Protein AF-A0A3M1AYQ9-F1 (afdb_monomer)

Nearest PDB structures (foldseek):
  4l5e-assembly1_A-2  TM=9.715E-01  e=5.694E-03  Aquifex aeolicus VF5
  1etv-assembly1_B  TM=9.442E-01  e=3.009E-02  Escherichia coli
  5ds9-assembly1_A  TM=9.450E-01  e=3.596E-02  Escherichia coli K-12
  1f36-assembly1_B  TM=9.285E-01  e=4.051E-02  Escherichia coli
  3fis-assembly1_A  TM=9.390E-01  e=6.517E-02  Escherichia coli

Sequence (69 aa):
RYNDPLAFVEEAPGTLADVEKAYILKVLQQTGWNQKKACQILGLS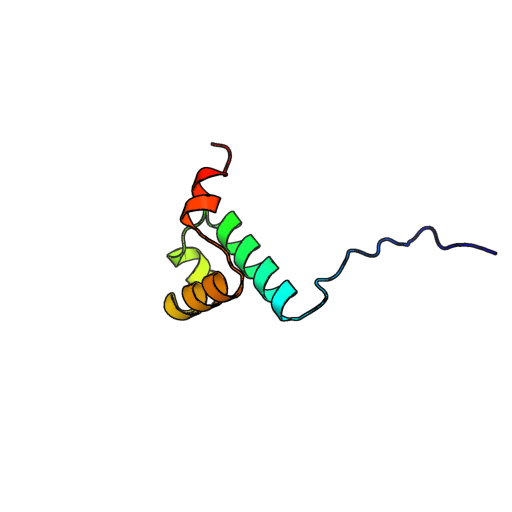KATLYRRLKKYGIRPRLMMAALPK

Radius of gyration: 15.81 Å; Cα contacts (8 Å, |Δi|>4): 30; chains: 1; bounding box: 26×35×49 Å

Foldseek 3Di:
DDPDPPPPPPVDQPDPLSVVVVLLVVLCVVVLNPLVSSCVVVVHDSVRSVVSCVVVVHDSVVVSVPDDD

pLDDT: mean 82.88, std 16.74, range [46.72, 98.0]

Structure (mmCIF, N/CA/C/O backbone):
data_AF-A0A3M1AYQ9-F1
#
_entry.id   AF-A0A3M1AYQ9-F1
#
loop_
_atom_site.group_PDB
_atom_site.id
_atom_site.type_symbol
_atom_site.label_atom_id
_atom_site.label_alt_id
_atom_site.label_comp_id
_atom_site.label_asym_id
_atom_site.label_entity_id
_atom_site.label_seq_id
_atom_site.pdbx_PDB_ins_code
_atom_site.Cartn_x
_atom_site.Cartn_y
_atom_site.Cartn_z
_atom_site.occupancy
_atom_site.B_iso_or_equiv
_atom_site.auth_seq_id
_atom_site.auth_comp_id
_atom_site.auth_asym_id
_atom_site.auth_atom_id
_atom_site.pdbx_PDB_model_num
ATOM 1 N N . ARG A 1 1 ? -15.102 -18.045 -41.428 1.00 46.72 1 ARG A N 1
ATOM 2 C CA . ARG A 1 1 ? -14.094 -18.520 -40.449 1.00 46.72 1 ARG A CA 1
ATOM 3 C C . ARG A 1 1 ? -14.245 -17.602 -39.245 1.00 46.72 1 ARG A C 1
ATOM 5 O O . ARG A 1 1 ? -14.048 -16.409 -39.403 1.00 46.72 1 ARG A O 1
ATOM 12 N N . TYR A 1 2 ? -14.823 -18.127 -38.171 1.00 47.31 2 TYR A N 1
ATOM 13 C CA . TYR A 1 2 ? -15.356 -17.386 -37.025 1.00 47.31 2 TYR A CA 1
ATOM 14 C C . TYR A 1 2 ? -14.262 -16.515 -36.384 1.00 47.31 2 TYR A C 1
ATOM 16 O O . TYR A 1 2 ? -13.217 -17.053 -36.026 1.00 47.31 2 TYR A O 1
ATOM 24 N N . ASN A 1 3 ? -14.478 -15.200 -36.289 1.00 62.06 3 ASN A N 1
ATOM 25 C CA . ASN A 1 3 ? -13.741 -14.375 -35.337 1.00 62.06 3 ASN A CA 1
ATOM 26 C C . ASN A 1 3 ? -14.575 -14.390 -34.056 1.00 62.06 3 ASN A C 1
ATOM 28 O O . ASN A 1 3 ? -15.754 -14.039 -34.079 1.00 62.06 3 ASN A O 1
ATOM 32 N N . ASP A 1 4 ? -13.980 -14.934 -33.009 1.00 66.56 4 ASP A N 1
ATOM 33 C CA . ASP A 1 4 ? -14.613 -15.360 -31.768 1.00 66.56 4 ASP A CA 1
ATOM 34 C C . ASP A 1 4 ? -15.345 -14.201 -31.037 1.00 66.56 4 ASP A C 1
ATOM 36 O O . ASP A 1 4 ? -14.709 -13.199 -30.705 1.00 66.56 4 ASP A O 1
ATOM 40 N N . PRO A 1 5 ? -16.666 -14.293 -30.776 1.00 58.84 5 PRO A N 1
ATOM 41 C CA . PRO A 1 5 ? -17.454 -13.285 -30.069 1.00 58.84 5 PRO A CA 1
ATOM 42 C C . PRO A 1 5 ? -17.296 -13.346 -28.539 1.00 58.84 5 PRO A C 1
ATOM 44 O O . PRO A 1 5 ? -17.996 -12.623 -27.833 1.00 58.84 5 PRO A O 1
ATOM 47 N N . LEU A 1 6 ? -16.383 -14.172 -28.015 1.00 58.84 6 LEU A N 1
ATOM 48 C CA . LEU A 1 6 ? -16.011 -14.221 -26.597 1.00 58.84 6 LEU A CA 1
ATOM 49 C C . LEU A 1 6 ? -14.713 -13.467 -26.287 1.00 58.84 6 LEU A C 1
ATOM 51 O O . LEU A 1 6 ? -14.063 -13.746 -25.281 1.00 58.84 6 LEU A O 1
ATOM 55 N N . ALA A 1 7 ? -14.342 -12.473 -27.097 1.00 54.28 7 ALA A N 1
ATOM 56 C CA . ALA A 1 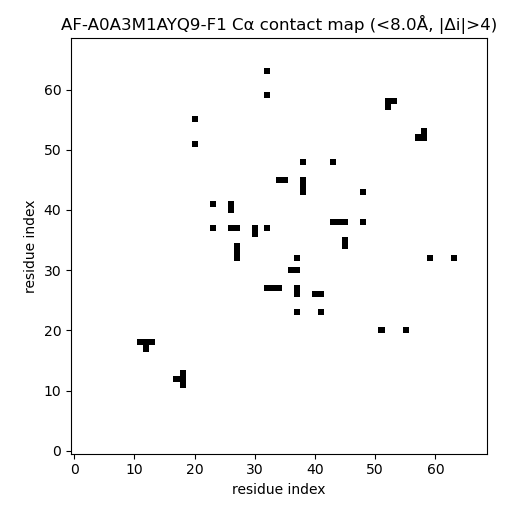7 ? -13.243 -11.558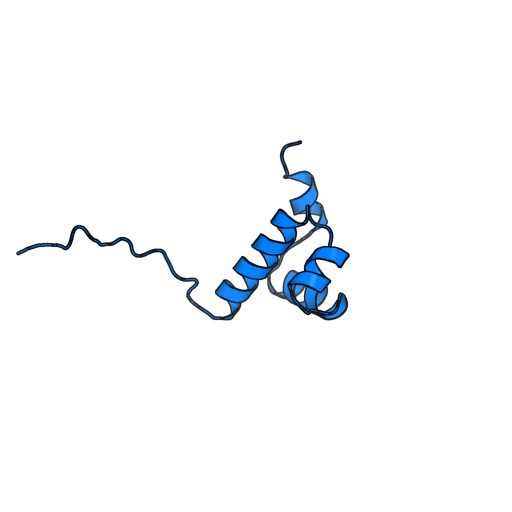 -26.793 1.00 54.28 7 ALA A CA 1
ATOM 57 C C . ALA A 1 7 ? -13.587 -10.590 -25.637 1.00 54.28 7 ALA A C 1
ATOM 59 O O . ALA A 1 7 ? -13.446 -9.377 -25.755 1.00 54.28 7 ALA A O 1
ATOM 60 N N . PHE A 1 8 ? -14.005 -11.118 -24.486 1.00 55.75 8 PHE A N 1
ATOM 61 C CA . PHE A 1 8 ? -13.849 -10.445 -23.202 1.00 55.75 8 PHE A CA 1
ATOM 62 C C . PHE A 1 8 ? -12.397 -1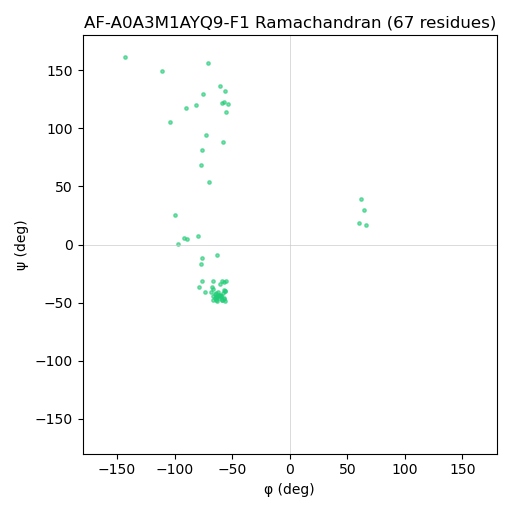0.610 -22.772 1.00 55.75 8 PHE A C 1
ATOM 64 O O . PHE A 1 8 ? -12.069 -11.333 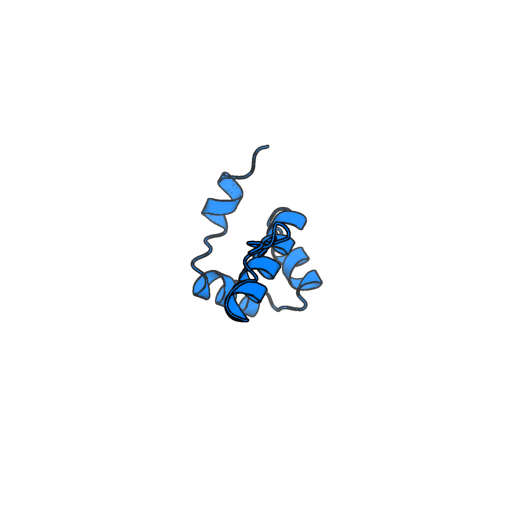-21.834 1.00 55.75 8 PHE A O 1
ATOM 71 N N . VAL A 1 9 ? -11.503 -9.948 -23.502 1.00 55.09 9 VAL A N 1
ATOM 72 C CA . VAL A 1 9 ? -10.165 -9.693 -22.989 1.00 55.09 9 VAL A CA 1
ATOM 73 C C . VAL A 1 9 ? -10.349 -8.563 -21.981 1.00 55.09 9 VAL A C 1
ATOM 75 O O . VAL A 1 9 ? -10.207 -7.390 -22.312 1.00 55.09 9 VAL A O 1
ATOM 78 N N . GLU A 1 10 ? -10.778 -8.893 -20.759 1.00 56.72 10 GLU A N 1
ATOM 79 C CA . GLU A 1 10 ? -10.521 -7.988 -19.642 1.00 56.72 10 GLU A CA 1
ATOM 80 C C . GLU A 1 10 ? -9.008 -7.788 -19.643 1.00 56.72 10 GLU A C 1
ATOM 82 O O . GLU A 1 10 ? -8.264 -8.759 -19.491 1.00 56.72 10 GLU A O 1
ATOM 87 N N . GLU A 1 11 ? -8.556 -6.563 -19.922 1.00 58.88 11 GLU A N 1
ATOM 88 C CA . GLU A 1 11 ? -7.147 -6.192 -19.865 1.00 58.88 11 GLU A CA 1
ATOM 89 C C . GLU A 1 11 ? -6.643 -6.464 -18.446 1.00 58.88 11 GLU A C 1
ATOM 91 O O . GLU A 1 11 ? -6.707 -5.621 -17.547 1.00 58.88 11 GLU A O 1
ATOM 96 N N . ALA A 1 12 ? -6.177 -7.692 -18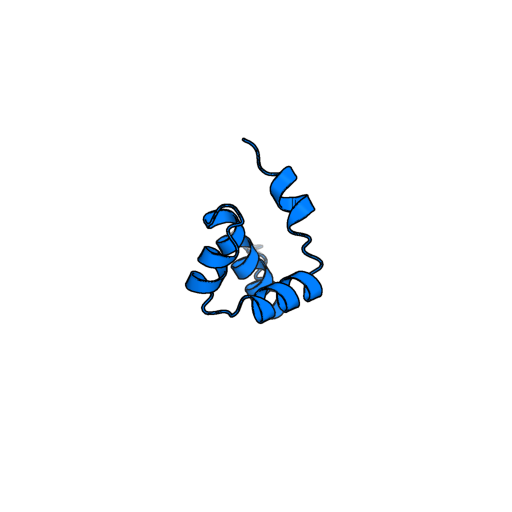.226 1.00 59.38 12 ALA A N 1
ATOM 97 C CA . ALA A 1 12 ? -5.482 -8.062 -17.022 1.00 59.38 12 ALA A CA 1
ATOM 98 C C . ALA A 1 12 ? -4.300 -7.092 -16.900 1.00 59.38 12 ALA A C 1
ATOM 100 O O . ALA A 1 12 ? -3.596 -6.865 -17.890 1.00 59.38 12 ALA A O 1
ATOM 101 N N . PRO A 1 13 ? -4.076 -6.493 -15.721 1.00 62.16 13 PRO A N 1
ATOM 102 C CA . PRO A 1 13 ? -2.982 -5.557 -15.543 1.00 62.16 13 PRO A CA 1
ATOM 103 C C . PRO A 1 13 ? -1.680 -6.230 -15.997 1.00 62.16 13 PRO A C 1
ATOM 105 O O . PRO A 1 13 ? -1.326 -7.293 -15.486 1.00 62.16 13 PRO A O 1
ATOM 108 N N . GLY A 1 14 ? -1.001 -5.642 -16.988 1.00 77.38 14 GLY A N 1
ATOM 109 C CA . GLY A 1 14 ? 0.070 -6.302 -17.748 1.00 77.38 14 GLY A CA 1
ATOM 110 C C . GLY A 1 14 ? 1.298 -6.705 -16.924 1.00 77.38 14 GLY A C 1
ATOM 111 O O . GLY A 1 14 ? 2.168 -7.418 -17.420 1.00 77.38 14 GLY A O 1
ATOM 112 N N . THR A 1 15 ? 1.380 -6.273 -15.659 1.00 91.06 15 THR A N 1
ATOM 113 C CA . THR A 1 15 ? 2.444 -6.628 -14.719 1.00 91.06 15 THR A CA 1
ATOM 114 C C . THR A 1 15 ? 1.931 -6.811 -13.285 1.00 91.06 15 THR A C 1
ATOM 116 O O . THR A 1 15 ? 0.909 -6.253 -12.882 1.00 91.06 15 THR A O 1
ATOM 119 N N . LEU A 1 16 ? 2.714 -7.503 -12.444 1.00 90.81 16 LEU A N 1
ATOM 120 C CA . LEU A 1 16 ? 2.471 -7.572 -10.992 1.00 90.81 16 LEU A CA 1
ATOM 121 C C . LEU A 1 16 ? 2.394 -6.186 -10.334 1.00 90.81 16 LEU A C 1
ATOM 123 O O . LEU A 1 16 ? 1.685 -6.009 -9.344 1.00 90.81 16 LEU A O 1
ATOM 127 N N . ALA A 1 17 ? 3.124 -5.202 -10.867 1.00 90.38 17 ALA A N 1
ATOM 128 C CA 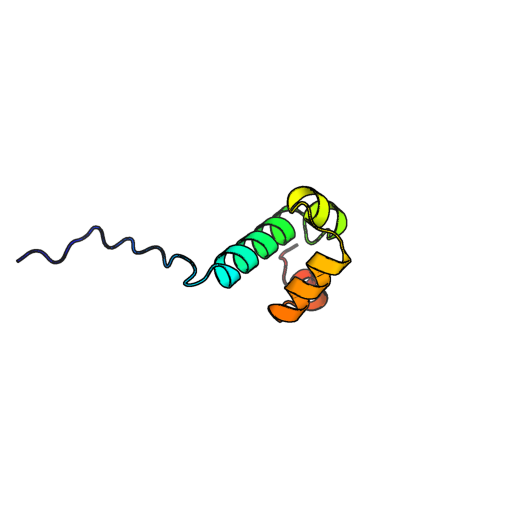. ALA A 1 17 ? 3.079 -3.836 -10.361 1.00 90.38 17 ALA A CA 1
ATOM 129 C C . ALA A 1 17 ? 1.718 -3.182 -10.634 1.00 90.38 17 ALA A C 1
ATOM 131 O O . ALA A 1 17 ? 1.218 -2.451 -9.779 1.00 90.38 17 ALA A O 1
ATOM 132 N N . ASP A 1 18 ? 1.099 -3.480 -11.776 1.00 90.00 18 ASP A N 1
ATOM 133 C CA . ASP A 1 18 ? -0.219 -2.958 -12.128 1.00 90.00 18 ASP A CA 1
ATOM 134 C C . ASP A 1 18 ? -1.322 -3.632 -11.307 1.00 90.00 18 ASP A C 1
ATOM 136 O O . ASP A 1 18 ? -2.197 -2.940 -10.785 1.00 90.00 18 ASP A O 1
ATOM 140 N N . VAL A 1 19 ? -1.229 -4.952 -11.092 1.00 93.75 19 VAL A N 1
ATOM 141 C CA . VAL A 1 19 ? -2.138 -5.688 -10.192 1.00 93.75 19 VAL A CA 1
ATOM 142 C C . VAL A 1 19 ? -2.057 -5.120 -8.775 1.00 93.75 19 VAL A C 1
ATOM 144 O O . VAL A 1 19 ? -3.079 -4.806 -8.161 1.00 93.75 19 VAL A O 1
ATOM 147 N N . GLU A 1 20 ? -0.844 -4.928 -8.255 1.00 95.00 20 GLU A N 1
ATOM 148 C CA . GLU A 1 20 ? -0.652 -4.360 -6.923 1.00 95.00 20 GLU A CA 1
ATOM 149 C C . GLU A 1 20 ? -1.178 -2.920 -6.840 1.00 95.00 20 GLU A C 1
ATOM 151 O O . GLU A 1 20 ? -1.875 -2.571 -5.886 1.00 95.00 20 GLU A O 1
ATOM 156 N N . LYS A 1 21 ? -0.886 -2.078 -7.840 1.00 94.88 21 LYS A N 1
ATOM 157 C CA . LYS A 1 21 ? -1.382 -0.697 -7.909 1.00 94.88 21 LYS A CA 1
ATOM 158 C C . LYS A 1 21 ? -2.909 -0.660 -7.901 1.00 94.88 21 LYS A C 1
ATOM 160 O O . LYS A 1 21 ? -3.484 0.107 -7.126 1.00 94.88 21 LYS A O 1
ATOM 165 N N . ALA A 1 22 ? -3.556 -1.482 -8.726 1.00 94.19 22 ALA A N 1
ATOM 166 C CA . ALA A 1 22 ? -5.009 -1.575 -8.804 1.00 94.19 22 ALA A CA 1
ATOM 167 C C . ALA A 1 22 ? -5.611 -2.016 -7.463 1.00 94.19 22 ALA A C 1
ATOM 169 O O . ALA A 1 22 ? -6.564 -1.404 -6.980 1.00 94.19 22 ALA A O 1
ATOM 170 N N . TYR A 1 23 ? -5.011 -3.015 -6.812 1.00 96.25 23 TYR A N 1
ATOM 171 C CA . TYR A 1 23 ? -5.485 -3.495 -5.517 1.00 96.25 23 TYR A CA 1
ATOM 172 C C . TYR A 1 23 ? -5.320 -2.451 -4.402 1.00 96.25 23 TYR A C 1
ATOM 174 O O . TYR A 1 23 ? -6.265 -2.196 -3.652 1.00 96.25 23 TYR A O 1
ATOM 182 N N . ILE A 1 24 ? -4.167 -1.774 -4.330 1.00 95.94 24 ILE A N 1
ATOM 183 C CA . ILE A 1 24 ? -3.933 -0.673 -3.380 1.00 95.94 24 ILE A CA 1
ATOM 184 C C . ILE A 1 24 ? -4.980 0.432 -3.564 1.00 95.94 24 ILE A C 1
ATOM 186 O O . ILE A 1 24 ? -5.541 0.917 -2.579 1.00 95.94 24 ILE A O 1
ATOM 190 N N . LEU A 1 25 ? -5.259 0.826 -4.810 1.00 95.44 25 LEU A N 1
ATOM 191 C CA . LEU A 1 25 ? -6.261 1.847 -5.121 1.00 95.44 25 LEU A CA 1
ATOM 192 C C . LEU A 1 25 ? -7.672 1.407 -4.723 1.00 95.44 25 LEU A C 1
ATOM 194 O O . LEU A 1 25 ? -8.377 2.178 -4.073 1.00 95.44 25 LEU A O 1
ATOM 198 N N . LYS A 1 26 ? -8.054 0.166 -5.040 1.00 95.00 26 LYS A N 1
ATOM 199 C CA . LYS A 1 26 ? -9.355 -0.407 -4.672 1.00 95.00 26 LYS A CA 1
ATOM 200 C C . LYS A 1 26 ? -9.580 -0.359 -3.161 1.00 95.00 26 LYS A C 1
ATOM 202 O O . LYS A 1 26 ? -10.609 0.136 -2.710 1.00 95.00 26 LYS A O 1
ATOM 207 N N . VAL A 1 27 ? -8.603 -0.800 -2.368 1.00 96.94 27 VAL A N 1
ATOM 208 C CA . VAL A 1 27 ? -8.711 -0.779 -0.899 1.00 96.94 27 VAL A CA 1
ATOM 209 C C . VAL A 1 27 ? -8.738 0.654 -0.356 1.00 96.94 27 VAL A C 1
ATOM 211 O O . VAL A 1 27 ? -9.494 0.957 0.571 1.00 96.94 27 VAL A O 1
ATOM 214 N N . LEU A 1 28 ? -7.955 1.572 -0.931 1.00 94.94 28 LEU A N 1
ATOM 215 C CA . LEU A 1 28 ? -8.012 2.985 -0.549 1.00 94.94 28 LEU A CA 1
ATOM 216 C C . LEU A 1 28 ? -9.391 3.587 -0.822 1.00 94.94 28 LEU A C 1
ATOM 218 O O . LEU A 1 28 ? -9.927 4.256 0.053 1.00 94.94 28 LEU A O 1
ATOM 222 N N . GLN A 1 29 ? -10.001 3.307 -1.970 1.00 93.56 29 GLN A N 1
ATOM 223 C CA . GLN A 1 29 ? -11.358 3.762 -2.281 1.00 93.56 29 GLN A CA 1
ATOM 224 C C . GLN A 1 29 ? -12.396 3.163 -1.323 1.00 93.56 29 GLN A C 1
ATOM 226 O O . GLN A 1 29 ? -13.165 3.908 -0.722 1.00 93.56 29 GLN A O 1
ATOM 231 N N . GLN A 1 30 ? -12.361 1.845 -1.097 1.00 94.69 30 GLN A N 1
ATOM 232 C CA . GLN A 1 30 ? -13.272 1.146 -0.176 1.00 94.69 30 GLN A CA 1
ATOM 233 C C . GLN A 1 30 ? -13.193 1.670 1.264 1.00 94.69 30 GLN A C 1
ATOM 235 O O . GLN A 1 30 ? -14.177 1.656 1.997 1.00 94.69 30 GLN A O 1
ATOM 240 N N . THR A 1 31 ? -12.019 2.142 1.681 1.00 95.00 31 THR A N 1
ATOM 241 C CA . THR A 1 31 ? -11.801 2.704 3.020 1.00 95.00 31 THR A CA 1
ATOM 242 C C . THR A 1 31 ? -12.012 4.218 3.089 1.00 95.00 31 THR A C 1
ATOM 244 O O . THR A 1 31 ? -11.730 4.814 4.132 1.00 95.00 31 THR A O 1
ATOM 247 N N . GLY A 1 32 ? -12.472 4.858 2.007 1.00 92.56 32 GLY A N 1
ATOM 248 C CA . GLY A 1 32 ? -12.642 6.312 1.941 1.00 92.56 32 GLY A CA 1
ATOM 249 C C . GLY A 1 32 ? -11.320 7.065 2.111 1.00 92.56 32 GLY A C 1
ATOM 250 O O . GLY A 1 32 ? -11.247 8.053 2.835 1.00 92.56 32 GLY A O 1
ATOM 251 N N . TRP A 1 33 ? -10.243 6.549 1.519 1.00 93.06 33 TRP A N 1
ATOM 252 C CA . TRP A 1 33 ? -8.867 7.044 1.641 1.00 93.06 33 TRP A CA 1
ATOM 253 C C . TRP A 1 33 ? -8.301 7.033 3.070 1.00 93.06 33 TRP A C 1
ATOM 255 O O . TRP A 1 33 ? -7.271 7.657 3.350 1.00 93.06 33 TRP A O 1
ATOM 265 N N . ASN A 1 34 ? -8.905 6.268 3.986 1.00 93.25 34 ASN A N 1
ATOM 266 C CA . ASN A 1 34 ? -8.369 6.075 5.327 1.00 93.25 34 ASN A CA 1
ATOM 267 C C . ASN A 1 34 ? -7.129 5.167 5.289 1.00 93.25 34 ASN A C 1
ATOM 269 O O . ASN A 1 34 ? -7.216 3.943 5.380 1.00 93.25 34 ASN A O 1
ATOM 273 N N . GLN A 1 35 ? -5.947 5.784 5.220 1.00 91.75 35 GLN A N 1
ATOM 274 C CA . GLN A 1 35 ? -4.671 5.072 5.098 1.00 91.75 35 GLN A CA 1
ATOM 275 C C . GLN A 1 35 ? -4.418 4.062 6.224 1.00 91.75 35 GLN A C 1
ATOM 277 O O . GLN A 1 35 ? -3.789 3.037 5.980 1.00 91.75 35 GLN A O 1
ATOM 282 N N . LYS A 1 36 ? -4.899 4.320 7.452 1.00 95.69 36 LYS A N 1
ATOM 283 C CA . LYS A 1 36 ? -4.734 3.383 8.576 1.00 95.69 36 LYS A CA 1
ATOM 284 C C . LYS A 1 36 ? -5.534 2.102 8.330 1.00 95.69 36 LYS A C 1
ATOM 286 O O . LYS A 1 36 ? -4.970 1.021 8.460 1.00 95.69 36 LYS A O 1
ATOM 291 N N . LYS A 1 37 ? -6.807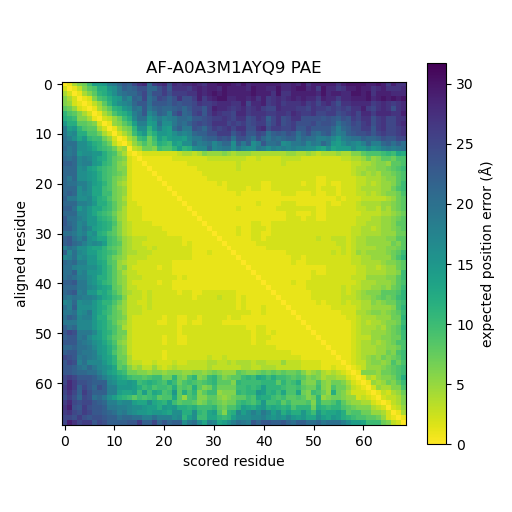 2.229 7.940 1.00 97.19 37 LYS A N 1
ATOM 292 C CA . LYS A 1 37 ? -7.667 1.083 7.596 1.00 97.19 37 LYS A CA 1
ATOM 293 C C . LYS A 1 37 ? -7.149 0.349 6.358 1.00 97.19 37 LYS A C 1
ATOM 295 O O . LYS A 1 37 ? -7.057 -0.872 6.368 1.00 97.19 37 LYS A O 1
ATOM 300 N N . ALA A 1 38 ? -6.726 1.087 5.330 1.00 97.25 38 ALA A N 1
ATOM 301 C CA . ALA A 1 38 ? -6.153 0.493 4.125 1.00 97.25 38 ALA A CA 1
ATOM 302 C C . ALA A 1 38 ? -4.887 -0.323 4.426 1.00 97.25 38 ALA A C 1
ATOM 304 O O . ALA A 1 38 ? -4.754 -1.440 3.943 1.00 97.25 38 ALA A O 1
ATOM 305 N N . CYS A 1 39 ? -3.986 0.191 5.271 1.00 97.69 39 CYS A N 1
ATOM 306 C CA . CYS A 1 39 ? -2.797 -0.544 5.715 1.00 97.69 39 CYS A CA 1
ATOM 307 C C . CYS A 1 39 ? -3.149 -1.873 6.401 1.00 97.69 39 CYS A C 1
ATOM 309 O O . CYS A 1 39 ? -2.495 -2.875 6.133 1.00 97.69 39 CYS A O 1
ATOM 311 N N . GLN A 1 40 ? -4.184 -1.890 7.250 1.00 98.00 40 GLN A N 1
ATOM 312 C CA . GLN A 1 40 ? -4.636 -3.106 7.936 1.00 98.00 40 GLN A CA 1
ATOM 313 C C . GLN A 1 40 ? -5.137 -4.163 6.946 1.00 98.00 40 GLN A C 1
ATOM 315 O O . GLN A 1 40 ? -4.737 -5.316 7.045 1.00 98.00 40 GLN A O 1
ATOM 320 N N . ILE A 1 41 ? -5.953 -3.762 5.967 1.00 97.81 41 ILE A N 1
ATOM 321 C CA . ILE A 1 41 ? -6.497 -4.671 4.944 1.00 97.81 41 ILE A CA 1
ATOM 322 C C . ILE A 1 41 ? -5.396 -5.176 4.003 1.00 97.81 41 ILE A C 1
ATOM 324 O O . ILE A 1 41 ? -5.371 -6.348 3.646 1.00 97.81 41 ILE A O 1
ATOM 328 N N . LEU A 1 42 ? -4.472 -4.299 3.605 1.00 96.69 42 LEU A N 1
ATOM 329 C CA . LEU A 1 42 ? -3.371 -4.645 2.704 1.00 96.69 42 LEU A CA 1
ATOM 330 C C . LEU A 1 42 ? -2.249 -5.435 3.401 1.00 96.69 42 LEU A C 1
ATOM 332 O O . LEU A 1 42 ? -1.347 -5.914 2.720 1.00 96.69 42 LEU A O 1
ATOM 336 N N . GLY A 1 43 ? -2.250 -5.524 4.737 1.00 97.69 43 GLY A N 1
ATOM 337 C CA . GLY A 1 43 ? -1.142 -6.106 5.501 1.00 97.69 43 GLY A CA 1
ATOM 338 C C . GLY A 1 43 ? 0.164 -5.311 5.369 1.00 97.69 43 GLY A C 1
ATOM 339 O O . GLY A 1 43 ? 1.252 -5.879 5.420 1.00 97.69 43 GLY A O 1
ATOM 340 N N . LEU A 1 44 ? 0.076 -3.994 5.156 1.00 96.88 44 LEU A N 1
ATOM 341 C CA . LEU A 1 44 ? 1.227 -3.124 4.908 1.00 96.88 44 LEU A CA 1
ATOM 342 C C . LEU A 1 44 ? 1.482 -2.171 6.073 1.00 96.88 44 LEU A C 1
ATOM 344 O O . LEU A 1 44 ? 0.564 -1.672 6.720 1.00 96.88 44 LEU A O 1
ATOM 348 N N . SER A 1 45 ? 2.750 -1.815 6.273 1.00 97.56 45 SER A N 1
ATOM 349 C CA . SER A 1 45 ? 3.087 -0.647 7.087 1.00 97.56 45 SER A CA 1
ATOM 350 C C . SER A 1 45 ? 2.705 0.652 6.359 1.00 97.56 45 SER A C 1
ATOM 352 O O . SER A 1 45 ? 2.698 0.715 5.124 1.00 97.56 45 SER A O 1
ATOM 354 N N . LYS A 1 46 ? 2.486 1.736 7.115 1.00 95.38 46 LYS A N 1
ATOM 355 C CA . LYS A 1 46 ? 2.272 3.078 6.537 1.00 95.38 46 LYS A CA 1
ATOM 356 C C . LYS A 1 46 ? 3.429 3.519 5.636 1.00 95.38 46 LYS A C 1
ATOM 358 O O . LYS A 1 46 ? 3.192 4.104 4.582 1.00 95.38 46 LYS A O 1
ATOM 363 N N . ALA A 1 47 ? 4.670 3.222 6.030 1.00 96.38 47 ALA A N 1
ATOM 364 C CA . ALA A 1 47 ? 5.855 3.556 5.244 1.00 96.38 47 ALA A CA 1
ATOM 365 C C . ALA A 1 47 ? 5.859 2.812 3.900 1.00 96.38 47 ALA A C 1
ATOM 367 O O . ALA A 1 47 ? 6.136 3.410 2.860 1.00 96.38 47 ALA A O 1
ATOM 368 N N . THR A 1 48 ? 5.481 1.530 3.901 1.00 97.38 48 THR A N 1
ATOM 369 C CA . THR A 1 48 ? 5.367 0.730 2.677 1.00 97.38 48 THR A CA 1
ATOM 370 C C . THR A 1 48 ? 4.279 1.279 1.764 1.00 97.38 48 THR A C 1
ATOM 372 O O . THR A 1 48 ? 4.547 1.506 0.584 1.00 97.38 48 THR A O 1
ATOM 375 N N . LEU A 1 49 ? 3.088 1.564 2.302 1.00 96.00 49 LEU A N 1
ATOM 376 C CA . LEU A 1 49 ? 1.997 2.158 1.530 1.00 96.00 49 LEU A CA 1
ATOM 377 C C . LEU A 1 49 ? 2.431 3.488 0.897 1.00 96.00 49 LEU A C 1
ATOM 379 O O . LEU A 1 49 ? 2.266 3.674 -0.305 1.00 96.00 49 LEU A O 1
ATOM 383 N N . TYR A 1 50 ? 3.072 4.376 1.660 1.00 94.81 50 TYR A N 1
ATOM 384 C CA . TYR A 1 50 ? 3.580 5.647 1.138 1.00 94.81 50 TYR A CA 1
ATOM 385 C C . TYR A 1 50 ? 4.601 5.457 0.004 1.00 94.81 50 TYR A C 1
ATOM 387 O O . TYR A 1 50 ? 4.500 6.113 -1.034 1.00 94.81 50 TYR A O 1
ATOM 395 N N . ARG A 1 51 ? 5.558 4.527 0.153 1.00 96.19 51 ARG A N 1
ATOM 396 C CA . ARG A 1 51 ? 6.542 4.218 -0.901 1.00 96.19 51 ARG A CA 1
ATOM 397 C C . ARG A 1 51 ? 5.875 3.686 -2.170 1.00 96.19 51 ARG A C 1
ATOM 399 O O . ARG A 1 51 ? 6.268 4.104 -3.257 1.00 96.19 51 ARG A O 1
ATOM 406 N N . ARG A 1 52 ? 4.863 2.817 -2.052 1.00 95.50 52 ARG A N 1
ATOM 407 C CA . ARG A 1 52 ? 4.092 2.299 -3.200 1.00 95.50 52 ARG A CA 1
ATOM 408 C C . ARG A 1 52 ? 3.303 3.414 -3.886 1.00 95.50 52 ARG A C 1
ATOM 410 O O . ARG A 1 52 ? 3.399 3.560 -5.098 1.00 95.50 52 ARG A O 1
ATOM 417 N N . LEU A 1 53 ? 2.612 4.264 -3.125 1.00 94.44 53 LEU A N 1
ATOM 418 C CA . LEU A 1 53 ? 1.882 5.411 -3.677 1.00 94.44 53 LEU A CA 1
ATOM 419 C C . LEU A 1 53 ? 2.812 6.375 -4.419 1.00 94.44 53 LEU A C 1
ATOM 421 O O . LEU A 1 53 ? 2.504 6.772 -5.541 1.00 94.44 53 LEU A O 1
ATOM 425 N N . LYS A 1 54 ? 3.984 6.681 -3.845 1.00 93.44 54 LYS A N 1
ATOM 426 C CA . LYS A 1 54 ? 5.013 7.493 -4.507 1.00 93.44 54 LYS A CA 1
ATOM 427 C C . LYS A 1 54 ? 5.521 6.826 -5.788 1.00 93.44 54 LYS A C 1
ATOM 429 O O . LYS A 1 54 ? 5.604 7.500 -6.809 1.00 93.44 54 LYS A O 1
ATOM 434 N N . LYS A 1 55 ? 5.817 5.520 -5.747 1.00 93.75 55 LYS A N 1
ATOM 435 C CA . LYS A 1 55 ? 6.253 4.734 -6.916 1.00 93.75 55 LYS A CA 1
ATOM 436 C C . LYS A 1 55 ? 5.227 4.790 -8.052 1.00 93.75 55 LYS A C 1
ATOM 438 O O . LYS A 1 55 ? 5.614 4.900 -9.207 1.00 93.75 55 LYS A O 1
ATOM 443 N N . TYR A 1 56 ? 3.937 4.754 -7.724 1.00 93.75 56 TYR A N 1
ATOM 444 C CA . TYR A 1 56 ? 2.843 4.777 -8.699 1.00 93.75 56 TYR A CA 1
ATOM 445 C C . TYR A 1 56 ? 2.355 6.180 -9.074 1.00 93.75 56 TYR A C 1
ATOM 447 O O . TYR A 1 56 ? 1.373 6.300 -9.803 1.00 93.75 56 TYR A O 1
ATOM 455 N N . GLY A 1 57 ? 3.006 7.236 -8.575 1.00 91.69 57 GLY A N 1
ATOM 456 C CA . GLY A 1 57 ? 2.609 8.620 -8.843 1.00 91.69 57 GLY A CA 1
ATOM 457 C C . GLY A 1 57 ? 1.254 9.014 -8.241 1.00 91.69 57 GLY A C 1
ATOM 458 O O . GLY A 1 57 ? 0.680 10.028 -8.631 1.00 91.69 57 GLY A O 1
ATOM 459 N N . ILE A 1 58 ? 0.727 8.243 -7.285 1.00 89.56 58 ILE A N 1
ATOM 460 C CA . ILE A 1 58 ? -0.578 8.495 -6.669 1.00 89.56 58 ILE A CA 1
ATOM 461 C C . ILE A 1 58 ? -0.415 9.571 -5.595 1.00 89.56 58 ILE A C 1
ATOM 463 O O . ILE A 1 58 ? 0.314 9.393 -4.618 1.00 89.56 58 ILE A O 1
ATOM 467 N N . ARG A 1 59 ? -1.128 10.690 -5.755 1.00 84.69 59 ARG A N 1
ATOM 468 C CA . ARG A 1 59 ? -1.165 11.793 -4.785 1.00 84.69 59 ARG A CA 1
ATOM 469 C C . ARG A 1 59 ? -2.482 11.753 -4.000 1.00 84.69 59 ARG A C 1
ATOM 471 O O . ARG A 1 59 ? -3.504 12.170 -4.545 1.00 84.69 59 ARG A O 1
ATOM 478 N N . PRO A 1 60 ? -2.484 11.327 -2.720 1.00 74.31 60 PRO A N 1
ATOM 479 C CA . PRO A 1 60 ? -3.715 11.181 -1.937 1.00 74.31 60 PRO A CA 1
ATOM 480 C C . PRO A 1 60 ? -4.536 12.469 -1.854 1.00 74.31 60 PRO A C 1
ATOM 482 O O . PRO A 1 60 ? -5.748 12.438 -2.017 1.00 74.31 60 PRO A O 1
ATOM 485 N N . ARG A 1 61 ? -3.868 13.620 -1.688 1.00 73.19 61 ARG A N 1
ATOM 486 C CA . ARG A 1 61 ? -4.528 14.930 -1.568 1.00 73.19 61 ARG A CA 1
ATOM 487 C C . ARG A 1 61 ? -5.361 15.303 -2.798 1.00 73.19 61 ARG A C 1
ATOM 489 O O . ARG A 1 61 ? -6.386 15.951 -2.645 1.00 73.19 61 ARG A O 1
ATOM 496 N N . LEU A 1 62 ? -4.929 14.895 -3.993 1.00 69.69 62 LEU A N 1
ATOM 497 C CA . LEU A 1 62 ? -5.658 15.172 -5.232 1.00 69.69 62 LEU A CA 1
ATOM 498 C C . LEU A 1 62 ? -6.841 14.211 -5.404 1.00 69.69 62 LEU A C 1
ATOM 500 O O . LEU A 1 62 ? -7.909 14.615 -5.840 1.00 69.69 62 LEU A O 1
ATOM 504 N N . MET A 1 63 ? -6.664 12.9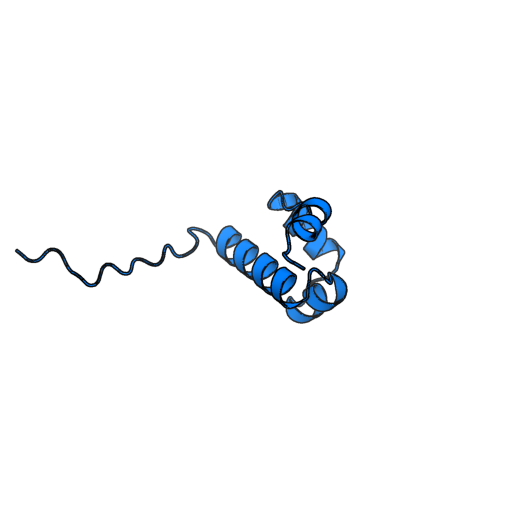54 -4.999 1.00 69.38 63 MET A N 1
ATOM 505 C CA . MET A 1 63 ? -7.691 11.924 -5.145 1.00 69.38 63 MET A CA 1
ATOM 506 C C . MET A 1 63 ? -8.826 12.048 -4.119 1.00 69.38 63 MET A C 1
ATOM 508 O O . MET A 1 63 ? -9.968 11.748 -4.440 1.00 69.38 63 MET A O 1
ATOM 512 N N . MET A 1 64 ? -8.543 12.544 -2.909 1.00 68.19 64 MET A N 1
ATOM 513 C CA . MET A 1 64 ? -9.570 12.829 -1.895 1.00 68.19 64 MET A CA 1
ATOM 514 C C . MET A 1 64 ? -10.508 13.973 -2.307 1.00 68.19 64 MET A C 1
ATOM 516 O O . MET A 1 64 ? -11.676 13.960 -1.939 1.00 68.19 64 MET A O 1
ATOM 520 N N . ALA A 1 65 ? -10.009 14.951 -3.068 1.00 62.25 65 ALA A N 1
ATOM 521 C CA . ALA A 1 65 ? -10.800 16.086 -3.548 1.00 62.25 65 ALA A CA 1
ATOM 522 C C . ALA A 1 65 ? -11.720 15.730 -4.731 1.00 62.25 65 ALA A C 1
ATOM 524 O O . ALA A 1 65 ? -12.637 16.485 -5.035 1.00 62.25 65 ALA A O 1
ATOM 525 N N . ALA A 1 66 ? -11.464 14.600 -5.395 1.00 60.91 66 ALA A N 1
ATOM 526 C CA . ALA A 1 66 ? -12.188 14.148 -6.578 1.00 60.91 66 ALA A CA 1
ATOM 527 C C . ALA A 1 66 ? -13.305 13.131 -6.271 1.00 60.91 66 ALA A C 1
ATOM 529 O O . ALA A 1 66 ? -13.964 12.669 -7.200 1.00 60.91 66 ALA A O 1
ATOM 530 N N . LEU A 1 67 ? -13.525 12.755 -5.001 1.00 59.12 67 LEU A N 1
ATOM 531 C CA . LEU A 1 67 ? -14.667 11.908 -4.646 1.00 59.12 67 LEU A CA 1
ATOM 532 C C . LEU A 1 67 ? -15.963 12.740 -4.663 1.00 59.12 67 LEU A C 1
ATOM 534 O O . LEU A 1 67 ? -15.997 13.794 -4.021 1.00 59.12 67 LEU A O 1
ATOM 538 N N . PRO A 1 68 ? -17.031 12.281 -5.347 1.00 56.00 68 PRO A N 1
ATOM 539 C CA . PRO A 1 68 ? -18.351 12.875 -5.178 1.00 56.00 68 PRO A CA 1
ATOM 540 C C . PRO A 1 68 ? -18.779 12.731 -3.711 1.00 56.00 68 PRO A C 1
ATOM 542 O O . PRO A 1 68 ? -18.524 11.695 -3.091 1.00 56.00 68 PRO A O 1
ATOM 545 N N . LYS A 1 69 ? -19.349 13.807 -3.157 1.00 52.12 69 LYS A N 1
ATOM 546 C CA . LYS A 1 69 ? -19.915 13.820 -1.801 1.00 52.12 69 LYS A CA 1
ATOM 547 C C . LYS A 1 69 ? -21.138 12.921 -1.709 1.00 52.12 69 LYS A C 1
ATOM 549 O O . LYS A 1 69 ? -21.900 12.893 -2.699 1.00 52.12 69 LYS A O 1
#

Mean predicted aligned error: 9.03 Å

Solvent-accessible surface area (backbone atoms only — not comparable to full-atom values): 4346 Å² total; per-residue (Å²): 133,86,79,72,90,76,74,76,72,71,81,65,58,93,41,74,67,45,47,49,51,52,50,53,49,51,42,26,58,77,46,71,62,36,61,71,60,28,22,64,76,70,74,41,53,70,69,55,50,52,52,51,31,58,74,70,71,55,56,66,78,64,57,66,72,68,56,83,130

Secondary structure (DSSP, 8-state):
-PPPTT-------SSHHHHHHHHHHHHHHHTTT-HHHHHHHHT--HHHHHHHHHHTT--HHHHHTTS--